Protein AF-A0A0Q4KLD3-F1 (afdb_monomer_lite)

Sequence (61 aa):
MVSQMLADMRDETGSALMMRYGISYNTWRKLRVGDPVRDSLAERLERRVVELQAADPRSYR

Foldseek 3Di:
DLVLVCVVPVPHDQVVCCVQQVDGPVVNVCVVVVHDDDPVSVVSNVVSSVVVCVVDPVNPD

Secondary structure (DSSP, 8-state):
-HHHHHHHTTT--HHHHHHHHS--HHHHHHHHHT----HHHHHHHHHHHHHHHHH-TTTT-

pLDDT: mean 82.65, std 11.92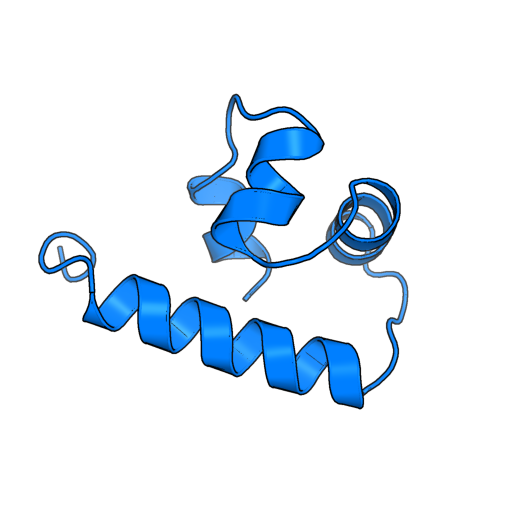, range [42.66, 94.19]

Structure (mmCIF, N/CA/C/O backbone):
data_AF-A0A0Q4KLD3-F1
#
_entry.id   AF-A0A0Q4KLD3-F1
#
loop_
_atom_site.group_PDB
_atom_site.id
_atom_site.type_symbol
_atom_site.label_atom_id
_atom_site.label_alt_id
_atom_site.label_comp_id
_atom_site.label_asym_id
_atom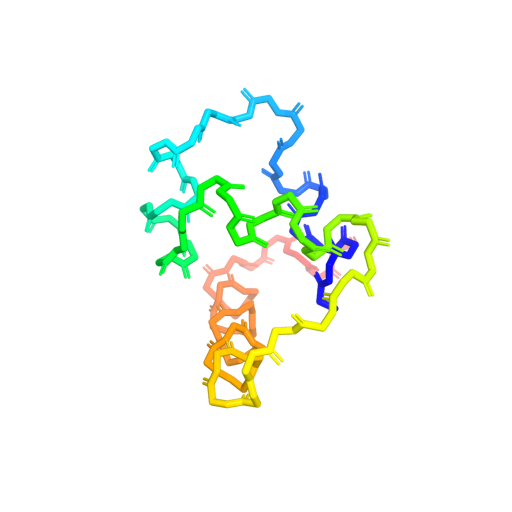_site.label_entity_id
_atom_site.label_seq_id
_atom_site.pdbx_PDB_ins_code
_atom_site.Cartn_x
_atom_site.Cartn_y
_atom_site.Cartn_z
_atom_site.occupancy
_atom_site.B_iso_or_equiv
_atom_site.auth_seq_id
_atom_site.auth_comp_id
_atom_site.auth_asym_id
_atom_site.auth_atom_id
_atom_site.pdbx_PDB_model_num
ATOM 1 N N . MET A 1 1 ? -6.481 -5.640 0.839 1.00 80.88 1 MET A N 1
ATOM 2 C CA . MET A 1 1 ? -5.434 -4.650 0.494 1.00 80.88 1 MET A CA 1
ATOM 3 C C . MET A 1 1 ? -4.741 -4.963 -0.836 1.00 80.88 1 MET A C 1
ATOM 5 O O . MET A 1 1 ? -4.954 -4.230 -1.789 1.00 80.88 1 MET A O 1
ATOM 9 N N . VAL A 1 2 ? -3.953 -6.043 -0.942 1.00 81.25 2 VAL A N 1
ATOM 10 C CA . VAL A 1 2 ? -3.099 -6.307 -2.126 1.00 81.25 2 VAL A CA 1
ATOM 11 C C . VAL A 1 2 ? -3.885 -6.415 -3.440 1.00 81.25 2 VAL A C 1
ATOM 13 O O . VAL A 1 2 ? -3.465 -5.842 -4.439 1.00 81.25 2 VAL A O 1
ATOM 16 N N . SER A 1 3 ? -5.053 -7.065 -3.446 1.00 81.81 3 SER A N 1
ATOM 17 C CA . SER A 1 3 ? -5.899 -7.171 -4.647 1.00 81.81 3 SER A CA 1
ATOM 18 C C . SER A 1 3 ? -6.373 -5.813 -5.177 1.00 81.81 3 SER A C 1
ATOM 20 O O . SER A 1 3 ? -6.410 -5.614 -6.385 1.00 81.81 3 SER A O 1
ATOM 22 N N . GLN A 1 4 ? -6.670 -4.864 -4.282 1.00 77.94 4 GLN A N 1
ATOM 23 C CA . GLN A 1 4 ? -7.029 -3.494 -4.662 1.00 77.94 4 GLN A CA 1
ATOM 24 C C . GLN A 1 4 ? -5.837 -2.789 -5.309 1.00 77.94 4 GLN A C 1
ATOM 26 O O . GLN A 1 4 ? -5.945 -2.246 -6.402 1.00 77.94 4 GLN A O 1
ATOM 31 N N . MET A 1 5 ? -4.669 -2.877 -4.669 1.00 81.31 5 MET A N 1
ATOM 32 C CA . MET A 1 5 ? -3.436 -2.303 -5.209 1.00 81.31 5 MET A CA 1
ATOM 33 C C . MET A 1 5 ? -3.077 -2.909 -6.577 1.00 81.31 5 MET A C 1
ATOM 35 O O . MET A 1 5 ? -2.528 -2.219 -7.425 1.00 81.31 5 MET A O 1
ATOM 39 N N . LEU A 1 6 ? -3.394 -4.187 -6.822 1.00 80.12 6 LEU A N 1
ATOM 40 C CA . LEU A 1 6 ? -3.183 -4.836 -8.122 1.00 80.12 6 LEU A CA 1
ATOM 41 C C . LEU A 1 6 ? -4.122 -4.293 -9.205 1.00 80.12 6 LEU A C 1
ATOM 43 O O . LEU A 1 6 ? -3.686 -4.126 -10.342 1.00 80.12 6 LEU A O 1
ATOM 47 N N . ALA A 1 7 ? -5.383 -4.019 -8.863 1.00 78.75 7 ALA A N 1
ATOM 48 C CA . ALA A 1 7 ? -6.343 -3.415 -9.785 1.00 78.75 7 ALA A CA 1
ATOM 49 C C . ALA A 1 7 ? -5.930 -1.986 -10.170 1.00 78.75 7 ALA A C 1
ATOM 51 O O . ALA A 1 7 ? -6.024 -1.607 -11.334 1.00 78.75 7 ALA A O 1
ATOM 52 N N . ASP A 1 8 ? -5.403 -1.238 -9.200 1.00 72.44 8 ASP A N 1
ATOM 53 C CA . ASP A 1 8 ? -4.968 0.148 -9.359 1.00 72.44 8 ASP A CA 1
ATOM 54 C C . ASP A 1 8 ? -3.671 0.312 -10.169 1.00 72.44 8 ASP A C 1
ATOM 56 O O . ASP A 1 8 ? -3.455 1.370 -10.753 1.00 72.44 8 ASP A O 1
ATOM 60 N N . MET A 1 9 ? -2.803 -0.705 -10.197 1.00 71.88 9 MET A N 1
ATOM 61 C CA . MET A 1 9 ? -1.419 -0.615 -10.697 1.00 71.88 9 MET A CA 1
ATOM 62 C C . MET A 1 9 ? -1.175 -1.415 -11.983 1.00 71.88 9 MET A C 1
ATOM 64 O O . MET A 1 9 ? -0.039 -1.811 -12.250 1.00 71.88 9 MET A O 1
ATOM 68 N N . ARG A 1 10 ? -2.220 -1.695 -12.770 1.00 65.12 10 ARG A N 1
ATOM 69 C CA . ARG A 1 10 ? -2.146 -2.609 -13.925 1.00 65.12 10 ARG A CA 1
ATOM 70 C C . ARG A 1 10 ? -1.061 -2.238 -14.954 1.00 65.12 10 ARG A C 1
ATOM 72 O O . ARG A 1 10 ? -0.525 -3.151 -15.571 1.00 65.12 10 ARG A O 1
ATOM 79 N N . ASP A 1 11 ? -0.673 -0.960 -15.033 1.00 61.22 11 ASP A N 1
ATOM 80 C CA . ASP A 1 11 ? 0.312 -0.434 -15.996 1.00 61.22 11 ASP A CA 1
ATOM 81 C C . ASP A 1 11 ? 1.431 0.433 -15.372 1.00 61.22 11 ASP A C 1
ATOM 83 O O . ASP A 1 11 ? 2.220 1.053 -16.088 1.00 61.22 11 ASP A O 1
ATOM 87 N N . GLU A 1 12 ? 1.531 0.521 -14.040 1.00 61.72 12 GLU A N 1
ATOM 88 C CA . GLU A 1 12 ? 2.328 1.579 -13.400 1.00 61.72 12 GLU A CA 1
ATOM 89 C C . GLU A 1 12 ? 3.727 1.148 -12.904 1.00 61.72 12 GLU A C 1
ATOM 91 O O . GLU A 1 12 ? 3.946 0.070 -12.345 1.00 61.72 12 GLU A 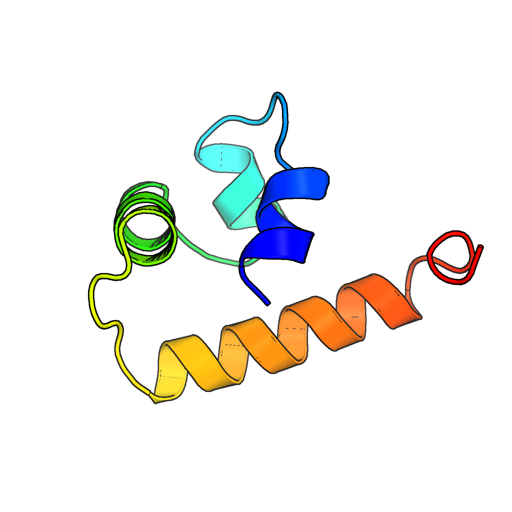O 1
ATOM 96 N N . THR A 1 13 ? 4.707 2.037 -13.109 1.00 68.00 13 THR A N 1
ATOM 97 C CA . THR A 1 13 ? 6.129 1.841 -12.774 1.00 68.00 13 THR A CA 1
ATOM 98 C C . THR A 1 13 ? 6.423 2.042 -11.279 1.00 68.00 13 THR A C 1
ATOM 100 O O . THR A 1 13 ? 5.617 2.589 -10.526 1.00 68.00 13 THR A O 1
ATOM 103 N N . GLY A 1 14 ? 7.624 1.652 -10.827 1.00 71.19 14 GLY A N 1
ATOM 104 C CA . GLY A 1 14 ? 8.062 1.794 -9.428 1.00 71.19 14 GLY A CA 1
ATOM 105 C C . GLY A 1 14 ? 7.892 3.196 -8.819 1.00 71.19 14 GLY A C 1
ATOM 106 O O . GLY A 1 14 ? 7.652 3.311 -7.618 1.00 71.19 14 GLY A O 1
ATOM 107 N N . SER A 1 15 ? 7.965 4.250 -9.634 1.00 78.12 15 SER A N 1
ATOM 108 C CA . SER A 1 15 ? 7.765 5.639 -9.201 1.00 78.12 15 SER A CA 1
ATOM 109 C C . SER A 1 15 ? 6.318 5.934 -8.799 1.00 78.12 15 SER A C 1
ATOM 111 O O . SER A 1 15 ? 6.075 6.701 -7.868 1.00 78.12 15 SER A O 1
ATOM 113 N N . ALA A 1 16 ? 5.351 5.296 -9.452 1.00 82.94 16 ALA A N 1
ATOM 114 C CA . ALA A 1 16 ? 3.941 5.519 -9.175 1.00 82.94 16 ALA A CA 1
ATOM 115 C C . ALA A 1 16 ? 3.490 4.833 -7.875 1.00 82.94 16 ALA A C 1
ATOM 117 O O . ALA A 1 16 ? 2.741 5.417 -7.094 1.00 82.94 16 ALA A O 1
ATOM 118 N N . LEU A 1 17 ? 4.056 3.659 -7.562 1.00 86.00 17 LEU A N 1
ATOM 119 C CA . LEU A 1 17 ? 3.889 3.001 -6.258 1.00 86.00 17 LEU A CA 1
ATOM 120 C C . LEU A 1 17 ? 4.326 3.910 -5.106 1.00 86.00 17 LEU A C 1
ATOM 122 O O . LEU A 1 17 ? 3.640 4.007 -4.084 1.00 86.00 17 LEU A O 1
ATOM 126 N N . MET A 1 18 ? 5.451 4.604 -5.287 1.00 87.38 18 MET A N 1
ATOM 127 C CA . MET A 1 18 ? 5.957 5.541 -4.291 1.00 87.38 18 MET A CA 1
ATOM 128 C C . MET A 1 18 ? 5.029 6.749 -4.156 1.00 87.38 18 MET A C 1
ATOM 130 O O . MET A 1 18 ? 4.689 7.131 -3.042 1.00 87.38 18 MET A O 1
ATOM 134 N N . MET A 1 19 ? 4.571 7.318 -5.269 1.00 87.19 19 MET A N 1
ATOM 135 C CA . MET A 1 19 ? 3.676 8.476 -5.260 1.00 87.19 19 MET A CA 1
ATOM 136 C C . MET A 1 19 ? 2.303 8.161 -4.641 1.00 87.19 19 MET A C 1
ATOM 138 O O . MET A 1 19 ? 1.787 8.941 -3.843 1.00 87.19 19 MET A O 1
ATOM 142 N N . ARG A 1 20 ? 1.705 7.016 -4.987 1.00 86.81 20 ARG A N 1
ATOM 143 C CA . ARG A 1 20 ? 0.333 6.669 -4.589 1.00 86.81 20 ARG A CA 1
ATOM 144 C C . ARG A 1 20 ? 0.268 6.052 -3.193 1.00 86.81 20 ARG A C 1
ATOM 146 O O . ARG A 1 20 ? -0.542 6.479 -2.365 1.00 86.81 20 ARG A O 1
ATOM 153 N N . TYR A 1 21 ? 1.151 5.095 -2.915 1.00 88.94 21 TYR A N 1
ATOM 154 C CA . TYR A 1 21 ? 1.130 4.292 -1.688 1.00 88.94 21 TYR A CA 1
ATOM 155 C C . TYR A 1 21 ? 2.329 4.532 -0.760 1.00 88.94 21 TYR A C 1
ATOM 157 O O . TYR A 1 21 ? 2.347 4.007 0.353 1.00 88.94 21 TYR A O 1
ATOM 165 N N . GLY A 1 22 ? 3.335 5.311 -1.171 1.00 90.25 22 GLY A N 1
ATOM 166 C CA . GLY A 1 22 ? 4.508 5.585 -0.334 1.00 90.25 22 GLY A CA 1
ATOM 167 C C . GLY A 1 22 ? 5.407 4.364 -0.132 1.00 90.25 22 GLY A C 1
ATOM 168 O O . GLY A 1 22 ? 6.015 4.221 0.938 1.00 90.25 22 GLY A O 1
ATOM 169 N N . ILE A 1 23 ? 5.452 3.463 -1.121 1.00 91.38 23 ILE A N 1
ATOM 170 C CA . ILE A 1 23 ? 6.277 2.251 -1.095 1.00 91.38 23 ILE A CA 1
ATOM 171 C C . ILE A 1 23 ? 7.143 2.100 -2.340 1.00 91.38 23 ILE A C 1
ATOM 173 O O . ILE A 1 23 ? 6.788 2.512 -3.439 1.00 91.38 23 ILE A O 1
ATOM 177 N N . SER A 1 24 ? 8.282 1.435 -2.160 1.00 89.94 24 SER A N 1
ATOM 178 C CA . SER A 1 24 ? 9.165 1.064 -3.260 1.00 89.94 24 SER A CA 1
ATOM 179 C C . SER A 1 24 ? 8.660 -0.166 -4.015 1.00 89.94 24 SER A C 1
ATOM 181 O O . SER A 1 24 ? 7.924 -1.001 -3.479 1.00 89.94 24 SER A O 1
ATOM 183 N N . TYR A 1 25 ? 9.169 -0.349 -5.233 1.00 87.25 25 TYR A N 1
ATOM 184 C CA . TYR A 1 25 ? 8.926 -1.551 -6.030 1.00 87.25 25 TYR A CA 1
ATOM 185 C C . TYR A 1 25 ? 9.321 -2.854 -5.307 1.00 87.25 25 TYR A C 1
ATOM 187 O O . TYR A 1 25 ? 8.624 -3.857 -5.419 1.00 87.25 25 TYR A O 1
ATOM 195 N N . ASN A 1 26 ? 10.389 -2.848 -4.499 1.00 89.06 26 ASN A N 1
ATOM 196 C CA . ASN A 1 26 ? 10.800 -4.030 -3.727 1.00 89.06 26 ASN A CA 1
ATOM 197 C C . ASN A 1 26 ? 9.760 -4.434 -2.677 1.00 89.06 26 ASN A C 1
ATOM 199 O O . ASN A 1 26 ? 9.495 -5.619 -2.488 1.00 89.06 26 ASN A O 1
ATOM 203 N N . THR A 1 27 ? 9.157 -3.449 -2.011 1.00 90.75 27 THR A N 1
ATOM 204 C CA . THR A 1 27 ? 8.069 -3.693 -1.056 1.00 90.75 27 THR A CA 1
ATOM 205 C C . THR A 1 27 ? 6.850 -4.252 -1.777 1.00 90.75 27 THR A C 1
ATOM 207 O O . THR A 1 27 ? 6.258 -5.230 -1.334 1.00 90.75 27 THR A O 1
ATOM 210 N N . TRP A 1 28 ? 6.516 -3.679 -2.932 1.00 89.88 28 TRP A N 1
ATOM 211 C CA . TRP A 1 28 ? 5.432 -4.172 -3.772 1.00 89.88 28 TRP A CA 1
ATOM 212 C C . TRP A 1 28 ? 5.650 -5.612 -4.242 1.00 89.88 28 TRP A C 1
ATOM 214 O O . TRP A 1 28 ? 4.740 -6.434 -4.163 1.00 89.88 28 TRP A O 1
ATOM 224 N N . ARG A 1 29 ? 6.873 -5.949 -4.667 1.00 89.88 29 ARG A N 1
ATOM 225 C CA . ARG A 1 29 ? 7.244 -7.311 -5.065 1.00 89.88 29 ARG A CA 1
ATOM 226 C C . ARG A 1 29 ? 6.988 -8.309 -3.939 1.00 89.88 29 ARG A C 1
ATOM 228 O O . ARG A 1 29 ? 6.394 -9.343 -4.210 1.00 89.88 29 ARG A O 1
ATOM 235 N N . LYS A 1 30 ? 7.386 -7.978 -2.704 1.00 91.00 30 LYS A N 1
ATOM 236 C CA . LYS A 1 30 ? 7.140 -8.810 -1.515 1.00 91.00 30 LYS A CA 1
ATOM 237 C C . LYS A 1 30 ? 5.650 -9.045 -1.287 1.00 91.00 30 LYS A C 1
ATOM 239 O O . LYS A 1 30 ? 5.208 -10.185 -1.226 1.00 91.00 30 LYS A O 1
ATOM 244 N N . LEU A 1 31 ? 4.864 -7.969 -1.283 1.00 89.44 31 LEU A N 1
ATOM 245 C CA . LEU A 1 31 ? 3.411 -8.047 -1.111 1.00 89.44 31 LEU A CA 1
ATOM 246 C C . LEU A 1 31 ? 2.739 -8.918 -2.183 1.00 89.44 31 LEU A C 1
ATOM 248 O O . LEU A 1 31 ? 1.828 -9.677 -1.871 1.00 89.44 31 LEU A O 1
ATOM 252 N N . ARG A 1 32 ? 3.202 -8.845 -3.437 1.00 87.31 32 ARG A N 1
ATOM 253 C CA . ARG A 1 32 ? 2.660 -9.644 -4.548 1.00 87.31 32 ARG A CA 1
ATOM 254 C C . ARG A 1 32 ? 2.919 -11.140 -4.425 1.00 87.31 32 ARG A C 1
ATOM 256 O O . ARG A 1 32 ? 2.106 -11.917 -4.911 1.00 87.31 32 ARG A O 1
ATOM 263 N N . VAL A 1 33 ? 4.051 -11.532 -3.847 1.00 89.12 33 VAL A N 1
ATOM 264 C CA . VAL A 1 33 ? 4.416 -12.949 -3.677 1.00 89.12 33 VAL A CA 1
ATOM 265 C C . VAL A 1 33 ? 3.994 -13.506 -2.315 1.00 89.12 33 VAL A C 1
ATOM 267 O O . VAL A 1 33 ? 4.189 -14.689 -2.066 1.00 89.12 33 VAL A O 1
ATOM 270 N N . GLY A 1 34 ? 3.393 -12.675 -1.455 1.00 89.62 34 GLY A N 1
ATOM 271 C CA . GLY A 1 34 ? 2.977 -13.059 -0.105 1.00 89.62 34 GLY A CA 1
ATOM 272 C C . GLY A 1 34 ? 4.106 -13.042 0.928 1.00 89.62 34 GLY A C 1
ATOM 273 O O . GLY A 1 34 ? 3.934 -13.581 2.017 1.00 89.62 34 GLY A O 1
ATOM 274 N N . ASP A 1 35 ? 5.246 -12.421 0.613 1.00 92.88 35 ASP A N 1
ATOM 275 C CA . ASP A 1 35 ? 6.343 -12.285 1.568 1.00 92.88 35 ASP A CA 1
ATOM 276 C C . ASP A 1 35 ? 5.940 -11.355 2.722 1.00 92.88 35 ASP A C 1
ATOM 278 O O . ASP A 1 35 ? 5.324 -10.303 2.493 1.00 92.88 35 ASP A O 1
ATOM 282 N N . PRO A 1 36 ? 6.362 -11.670 3.957 1.00 89.62 36 PRO A N 1
ATOM 283 C CA . PRO A 1 36 ? 6.075 -10.834 5.106 1.00 89.62 36 PRO A CA 1
ATOM 284 C C . PRO A 1 36 ? 6.743 -9.459 4.979 1.00 89.62 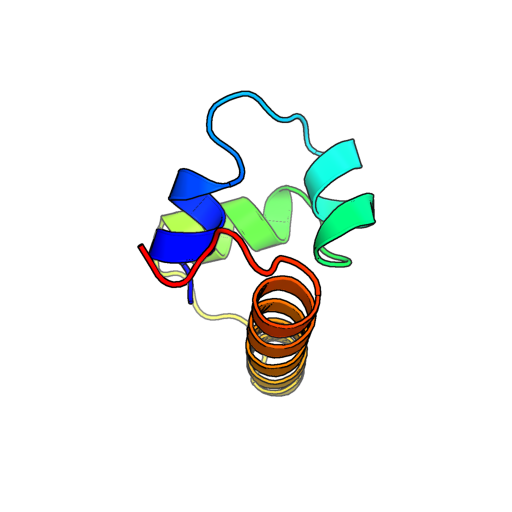36 PRO A C 1
ATOM 286 O O . PRO A 1 36 ? 7.909 -9.306 4.590 1.00 89.62 36 PRO A O 1
ATOM 289 N N . VAL A 1 37 ? 5.984 -8.438 5.362 1.00 91.06 37 VAL A N 1
ATOM 290 C CA . VAL A 1 37 ? 6.455 -7.067 5.566 1.00 91.06 37 VAL A CA 1
ATOM 291 C C . VAL A 1 37 ? 6.361 -6.722 7.050 1.00 91.06 37 VAL A C 1
ATOM 293 O O . VAL A 1 37 ? 5.746 -7.445 7.822 1.00 91.06 37 VAL A O 1
ATOM 296 N N . ARG A 1 38 ? 6.997 -5.624 7.465 1.00 94.12 38 ARG A N 1
ATOM 297 C CA . ARG A 1 38 ? 6.899 -5.151 8.854 1.00 94.12 38 ARG A CA 1
ATOM 298 C C . ARG A 1 38 ? 5.457 -4.749 9.175 1.00 94.12 38 ARG A C 1
ATOM 300 O O . ARG A 1 38 ? 4.838 -4.083 8.347 1.00 94.12 38 ARG A O 1
ATOM 307 N N . ASP A 1 39 ? 4.992 -5.039 10.385 1.00 92.69 39 ASP A N 1
ATOM 308 C CA . ASP A 1 39 ? 3.618 -4.737 10.821 1.00 92.69 39 ASP A CA 1
ATOM 309 C C . ASP A 1 39 ? 3.265 -3.254 10.654 1.00 92.69 39 ASP A C 1
ATOM 311 O O . ASP A 1 39 ? 2.278 -2.912 10.009 1.00 92.69 39 ASP A O 1
ATOM 315 N N . SER A 1 40 ? 4.155 -2.352 11.076 1.00 94.06 40 SER A N 1
ATOM 316 C CA . SER A 1 40 ? 3.960 -0.901 10.918 1.00 94.06 40 SER A CA 1
ATOM 317 C C . SER A 1 40 ? 3.827 -0.441 9.461 1.00 94.06 40 SER A C 1
ATOM 319 O O . SER A 1 40 ? 3.209 0.584 9.165 1.00 94.06 40 SER A O 1
ATOM 321 N N . LEU A 1 41 ? 4.413 -1.185 8.519 1.00 92.44 41 LEU A N 1
ATOM 322 C CA . LEU A 1 41 ? 4.270 -0.915 7.094 1.00 92.44 41 LEU A CA 1
ATOM 323 C C . LEU A 1 41 ? 2.930 -1.433 6.565 1.00 92.44 41 LEU A C 1
ATOM 325 O O . LEU A 1 41 ? 2.320 -0.745 5.748 1.00 92.44 41 LEU A O 1
ATOM 329 N N . ALA A 1 42 ? 2.479 -2.598 7.032 1.00 92.38 42 ALA A N 1
ATOM 330 C CA . ALA A 1 42 ? 1.166 -3.137 6.698 1.00 92.38 42 ALA A CA 1
ATOM 331 C C . ALA A 1 42 ? 0.049 -2.198 7.181 1.00 92.38 42 ALA A C 1
ATOM 333 O O . ALA A 1 42 ? -0.747 -1.745 6.364 1.00 92.38 42 ALA A O 1
ATOM 334 N N . GLU A 1 43 ? 0.073 -1.787 8.450 1.00 93.94 43 GLU A N 1
ATOM 335 C CA . GLU A 1 43 ? -0.912 -0.862 9.033 1.00 93.94 43 GLU A CA 1
ATOM 336 C C . GLU A 1 43 ? -0.996 0.461 8.259 1.00 93.94 43 GLU A C 1
ATOM 338 O O . GLU A 1 43 ? -2.076 0.966 7.938 1.00 93.94 43 GLU A O 1
ATOM 343 N N . ARG A 1 44 ? 0.163 1.036 7.913 1.00 94.19 44 ARG A N 1
ATOM 344 C CA . ARG A 1 44 ? 0.228 2.283 7.142 1.00 94.19 44 ARG A CA 1
ATOM 345 C C . ARG A 1 44 ? -0.359 2.115 5.742 1.00 94.19 44 ARG A C 1
ATOM 347 O O . ARG A 1 44 ? -1.020 3.028 5.250 1.00 94.19 44 ARG A O 1
ATOM 354 N N . LEU A 1 45 ? -0.108 0.978 5.098 1.00 92.06 45 LEU A N 1
ATOM 355 C CA . LEU A 1 45 ? -0.642 0.680 3.772 1.00 92.06 45 LEU A CA 1
ATOM 356 C C . LEU A 1 45 ? -2.153 0.464 3.800 1.00 92.06 45 LEU A C 1
ATOM 358 O O . LEU A 1 45 ? -2.846 0.993 2.934 1.00 92.06 45 LEU A O 1
ATOM 362 N N . GLU A 1 46 ? -2.670 -0.248 4.796 1.00 92.31 46 GLU A N 1
ATOM 363 C CA . GLU A 1 46 ? -4.109 -0.455 4.967 1.00 92.31 46 GLU A CA 1
ATOM 364 C C . GLU A 1 46 ? -4.838 0.874 5.129 1.00 92.31 46 GLU A C 1
ATOM 366 O O . GLU A 1 46 ? -5.769 1.163 4.375 1.00 92.31 46 GLU A O 1
ATOM 371 N N . ARG A 1 47 ? -4.345 1.737 6.025 1.00 93.06 47 ARG A N 1
ATOM 372 C CA . ARG A 1 47 ? -4.870 3.097 6.184 1.00 93.06 47 ARG A CA 1
ATOM 373 C C . ARG A 1 47 ? -4.841 3.884 4.879 1.00 93.06 47 ARG A C 1
ATOM 375 O O . ARG A 1 47 ? -5.832 4.509 4.518 1.00 93.06 47 ARG A O 1
ATOM 382 N N . ARG A 1 48 ? -3.720 3.835 4.154 1.00 92.25 48 ARG A N 1
ATOM 383 C CA . ARG A 1 48 ? -3.566 4.573 2.899 1.00 92.25 48 ARG A CA 1
ATOM 384 C C . ARG A 1 48 ? -4.542 4.095 1.825 1.00 92.25 48 ARG A C 1
ATOM 386 O O . ARG A 1 48 ? -5.077 4.919 1.092 1.00 92.25 48 ARG A O 1
ATOM 393 N N . VAL A 1 49 ? -4.783 2.789 1.724 1.00 89.12 49 VAL A N 1
ATOM 394 C CA . VAL A 1 49 ? -5.769 2.232 0.786 1.00 89.12 49 VAL A CA 1
ATOM 395 C C . VAL A 1 49 ? -7.174 2.725 1.123 1.00 89.12 49 VAL A C 1
ATOM 397 O O . VAL A 1 49 ? -7.880 3.159 0.218 1.00 89.12 49 VAL A O 1
ATOM 400 N N . VAL A 1 50 ? -7.549 2.739 2.404 1.00 90.19 50 VAL A N 1
ATOM 401 C CA . VAL A 1 50 ? -8.852 3.263 2.847 1.00 90.19 50 VAL A CA 1
ATOM 402 C C . VAL A 1 50 ? -8.999 4.753 2.519 1.00 90.19 50 VAL A C 1
ATOM 404 O O . VAL A 1 50 ? -10.024 5.163 1.983 1.00 90.19 50 VAL A O 1
ATOM 407 N N . GLU A 1 51 ? -7.970 5.566 2.774 1.00 89.94 51 GLU A N 1
ATOM 408 C CA . GLU A 1 51 ? -7.967 6.996 2.425 1.00 89.94 51 GLU A CA 1
ATOM 409 C C . GLU A 1 51 ? -8.145 7.223 0.917 1.00 89.94 51 GLU A C 1
ATOM 411 O O . GLU A 1 51 ? -8.926 8.078 0.505 1.00 89.94 51 GLU A O 1
ATOM 416 N N . LEU A 1 52 ? -7.440 6.450 0.085 1.00 86.81 52 LEU A N 1
ATOM 417 C CA . LEU A 1 52 ? -7.542 6.547 -1.373 1.00 86.81 52 LEU A CA 1
ATOM 418 C C . LEU A 1 52 ? -8.930 6.137 -1.880 1.00 86.81 52 LEU A C 1
ATOM 420 O O . LEU A 1 52 ? -9.444 6.768 -2.796 1.00 86.81 52 LEU A O 1
ATOM 424 N N . GLN A 1 53 ? -9.551 5.128 -1.267 1.00 83.12 53 GLN A N 1
ATOM 425 C CA . GLN A 1 53 ? -10.919 4.716 -1.588 1.00 83.12 53 GLN A CA 1
ATOM 426 C C . GLN A 1 53 ? -11.946 5.777 -1.188 1.00 83.12 53 GLN A C 1
ATOM 428 O O . GLN A 1 53 ? -12.873 6.048 -1.943 1.00 83.12 53 GLN A O 1
ATOM 433 N N . ALA A 1 54 ? -11.773 6.412 -0.027 1.00 85.19 54 ALA A N 1
ATOM 434 C CA . ALA A 1 54 ? -12.642 7.503 0.408 1.00 85.19 54 ALA A CA 1
ATOM 435 C C . ALA A 1 54 ? -12.496 8.755 -0.477 1.00 85.19 54 ALA A C 1
ATOM 437 O O . ALA A 1 54 ? -13.458 9.500 -0.659 1.00 85.19 54 ALA A O 1
ATOM 438 N N . ALA A 1 55 ? -11.302 8.983 -1.030 1.00 81.81 55 ALA A N 1
ATOM 439 C CA . ALA A 1 55 ? -11.015 10.095 -1.930 1.00 81.81 55 ALA A CA 1
ATOM 440 C C . ALA A 1 55 ? -11.494 9.866 -3.377 1.00 81.81 55 ALA A C 1
ATOM 442 O O . ALA A 1 55 ? -11.619 10.841 -4.120 1.00 81.81 55 ALA A O 1
ATOM 443 N N . ASP A 1 56 ? -11.778 8.620 -3.782 1.00 71.69 56 ASP A N 1
ATOM 444 C CA . ASP A 1 56 ? -12.322 8.290 -5.103 1.00 71.69 56 ASP A CA 1
ATOM 445 C C . ASP A 1 56 ? -13.796 7.834 -5.024 1.00 71.69 56 ASP A C 1
ATOM 447 O O . ASP A 1 56 ? -14.084 6.643 -4.850 1.00 71.69 56 ASP A O 1
ATOM 451 N N . PRO A 1 57 ? -14.764 8.749 -5.226 1.00 58.00 57 PRO A N 1
ATOM 452 C CA . PRO A 1 57 ? -16.19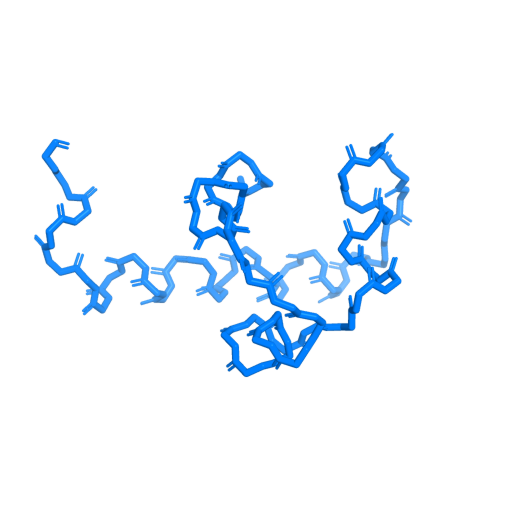3 8.446 -5.135 1.00 58.00 57 PRO A CA 1
ATOM 453 C C . PRO A 1 57 ? -16.713 7.486 -6.222 1.00 58.00 57 PRO A C 1
ATOM 455 O O . PRO A 1 57 ? -17.890 7.126 -6.199 1.00 58.00 57 PRO A O 1
ATOM 458 N N . ARG A 1 58 ? -15.881 7.048 -7.179 1.00 64.19 58 ARG A N 1
ATOM 459 C CA . ARG A 1 58 ? -16.242 6.033 -8.186 1.00 64.19 58 ARG A CA 1
ATOM 460 C C . ARG A 1 58 ? -15.955 4.596 -7.744 1.00 64.19 58 ARG A C 1
ATOM 462 O O . ARG A 1 58 ? -16.413 3.678 -8.416 1.00 64.19 58 ARG A O 1
ATOM 469 N N . SER A 1 59 ? -15.268 4.389 -6.619 1.00 57.34 59 SER A N 1
ATOM 470 C CA . SER A 1 59 ? -14.875 3.057 -6.126 1.00 57.34 59 SER A CA 1
ATOM 471 C C . SER A 1 59 ? -16.002 2.252 -5.445 1.00 57.34 59 SER A C 1
ATOM 473 O O . SER A 1 59 ? -15.757 1.138 -4.995 1.00 57.34 59 SER A O 1
ATOM 475 N N . TYR A 1 60 ? -17.234 2.781 -5.366 1.00 48.59 60 TYR A N 1
ATOM 476 C CA . TYR A 1 60 ? -18.398 2.099 -4.764 1.00 4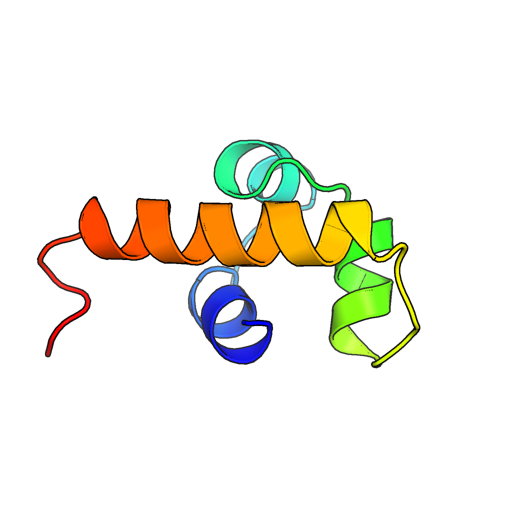8.59 60 TYR A CA 1
ATOM 477 C C . TYR A 1 60 ? -19.326 1.406 -5.788 1.00 48.59 60 TYR A C 1
ATOM 479 O O . TYR A 1 60 ? -20.438 1.018 -5.436 1.00 48.59 60 TYR A O 1
ATOM 487 N N . ARG A 1 61 ? -18.929 1.277 -7.060 1.00 42.66 61 ARG A N 1
ATOM 488 C CA . ARG A 1 61 ? -19.796 0.691 -8.097 1.00 42.66 61 ARG A CA 1
ATOM 489 C C . ARG A 1 61 ? -19.413 -0.728 -8.486 1.00 42.66 61 ARG A C 1
ATOM 491 O O . ARG A 1 61 ? -18.206 -0.969 -8.687 1.00 42.66 61 ARG A O 1
#

Radius of gyration: 11.4 Å; chains: 1; bounding box: 31×23×27 Å